Protein AF-A0A953X646-F1 (afdb_monomer_lite)

Radius of gyration: 19.09 Å; chains: 1; bounding box: 49×45×46 Å

Foldseek 3Di:
DDVVLCVVLPHFDPVQPECSVVLSVLSCVVVVHDDDDDPPDDDDDDDDPDLVVLLVNLLSNLLSVLVSCVVNVDDDDPVLCVLLCLQVLCVVLVVCCVPPVVSNCSVVVLLVVLQVQLVVQCVVVVHNVSVCSSVSVNSNSNSSSNSNVCCNVPVVVPPVPD

Secondary structure (DSSP, 8-state):
--HHHHHHTTSS-TT-SSS-HHHHHHHHHHTT------SS--------SSHHHHHHHHHHHHHHHHHHHHHHTPPPPHHHHHHHHHHHHHHHHHHHTTT-GGGGHHHHHHHHHHHHHHHHHHHHHTSGGGGGHHHHHHHHHHHHHHHHHHHHHHSGGGGS--

Sequence (162 aa):
FDIDIYRKIGGYDETFSHNEDAEYDERVAQQGGRIFLDADIRIAYVPRGSVKALARQYFNYGKGRARNVRKHSKGLKPRQALPVLALLASIAGLAVAPVFPATLILPVGYLFVLALASVGVALWKRSPCGLLAGLASGTMHMSWAAGFLKETIFGARRRQDF

Structure (mmCIF, N/CA/C/O backbone):
data_AF-A0A953X646-F1
#
_entry.id   AF-A0A953X646-F1
#
loop_
_atom_site.group_PDB
_atom_site.id
_atom_site.type_symbol
_atom_site.label_atom_id
_atom_site.label_alt_id
_atom_site.label_comp_id
_atom_site.label_asym_id
_atom_site.label_entity_id
_atom_site.label_seq_id
_atom_site.pdbx_PDB_ins_code
_atom_site.Cartn_x
_atom_site.Cartn_y
_atom_site.Cartn_z
_atom_site.occupancy
_atom_site.B_iso_or_equiv
_atom_site.auth_seq_id
_atom_site.auth_comp_id
_atom_site.auth_asym_id
_atom_site.auth_atom_id
_atom_site.pdbx_PDB_model_num
ATOM 1 N N . PHE A 1 1 ? -21.820 -9.517 16.100 1.00 81.06 1 PHE A N 1
ATOM 2 C CA . PHE A 1 1 ? -21.708 -8.073 16.384 1.00 81.06 1 PHE A CA 1
ATOM 3 C C . PHE A 1 1 ? -22.130 -7.860 17.825 1.00 81.06 1 PHE A C 1
ATOM 5 O O . PHE A 1 1 ? -23.197 -8.337 18.187 1.00 81.06 1 PHE A O 1
ATOM 12 N N . ASP A 1 2 ? -21.275 -7.235 18.632 1.00 89.12 2 ASP A N 1
ATOM 13 C CA . ASP A 1 2 ? -21.529 -6.951 20.048 1.00 89.12 2 ASP A CA 1
ATOM 14 C C . ASP A 1 2 ? -21.819 -5.450 20.200 1.00 89.12 2 ASP A C 1
ATOM 16 O O . ASP A 1 2 ? -20.943 -4.609 19.976 1.00 89.12 2 ASP A O 1
ATOM 20 N N . ILE A 1 3 ? -23.074 -5.119 20.513 1.00 93.50 3 ILE A N 1
ATOM 21 C CA . ILE A 1 3 ? -23.538 -3.731 20.624 1.00 93.50 3 ILE A CA 1
ATOM 22 C C . ILE A 1 3 ? -23.024 -3.043 21.894 1.00 93.50 3 ILE A C 1
ATOM 24 O O . ILE A 1 3 ? -22.861 -1.820 21.904 1.00 93.50 3 ILE A O 1
ATOM 28 N N . ASP A 1 4 ? -22.737 -3.808 22.945 1.00 94.19 4 ASP A N 1
ATOM 29 C CA . ASP A 1 4 ? -22.314 -3.268 24.231 1.00 94.19 4 ASP A CA 1
ATOM 30 C C . ASP A 1 4 ? -20.874 -2.773 24.139 1.00 94.19 4 ASP A C 1
ATOM 32 O O . ASP A 1 4 ? -20.587 -1.640 24.533 1.00 94.19 4 ASP A O 1
ATOM 36 N N . ILE A 1 5 ? -19.984 -3.552 23.507 1.00 92.56 5 ILE A N 1
ATOM 37 C CA . ILE A 1 5 ? -18.631 -3.087 23.167 1.00 92.56 5 ILE A CA 1
ATOM 38 C C . ILE A 1 5 ? -18.691 -1.848 22.275 1.00 92.56 5 ILE A C 1
ATOM 40 O O . ILE A 1 5 ? -18.008 -0.869 22.574 1.00 92.56 5 ILE A O 1
ATOM 44 N N . TYR A 1 6 ? -19.522 -1.861 21.225 1.00 94.38 6 TYR A N 1
ATOM 45 C CA . TYR A 1 6 ? -19.628 -0.741 20.284 1.00 94.38 6 TYR A CA 1
ATOM 46 C C . TYR A 1 6 ? -19.980 0.568 21.001 1.00 94.38 6 TYR A C 1
ATOM 48 O O . TYR A 1 6 ? -19.311 1.584 20.806 1.00 94.38 6 TYR A O 1
ATOM 56 N N . ARG A 1 7 ? -20.989 0.538 21.881 1.00 94.56 7 ARG A N 1
ATOM 57 C CA . ARG A 1 7 ? -21.398 1.700 22.685 1.00 94.56 7 ARG A CA 1
ATOM 58 C C . ARG A 1 7 ? -20.332 2.097 23.702 1.00 94.56 7 ARG A C 1
ATOM 60 O O . ARG A 1 7 ? -20.035 3.281 23.826 1.00 94.56 7 ARG A O 1
ATOM 67 N N . LYS A 1 8 ? -19.718 1.123 24.383 1.00 93.75 8 LYS A N 1
ATOM 68 C CA . LYS A 1 8 ? -18.685 1.361 25.402 1.00 93.75 8 LYS A CA 1
ATOM 69 C C . LYS A 1 8 ? -17.474 2.111 24.846 1.00 93.75 8 LYS A C 1
ATOM 71 O O . LYS A 1 8 ? -16.932 2.968 25.536 1.00 93.75 8 LYS A O 1
ATOM 76 N N . ILE A 1 9 ? -17.042 1.801 23.622 1.00 94.06 9 ILE A N 1
ATOM 77 C CA . ILE A 1 9 ? -15.868 2.446 23.012 1.00 94.06 9 ILE A CA 1
ATOM 78 C C . ILE A 1 9 ? -16.207 3.677 22.165 1.00 94.06 9 ILE A C 1
ATOM 80 O O . ILE A 1 9 ? -15.301 4.252 21.562 1.00 94.06 9 ILE A O 1
ATOM 84 N N . GLY A 1 10 ? -17.479 4.090 22.124 1.00 94.81 10 GLY A N 1
ATOM 85 C CA . GLY A 1 10 ? -17.932 5.287 21.411 1.00 94.81 10 GLY A CA 1
ATOM 86 C C . GLY A 1 10 ? -18.122 5.107 19.901 1.00 94.81 10 GLY A C 1
ATOM 87 O O . GLY A 1 10 ? -18.051 6.084 19.168 1.00 94.81 10 GLY A O 1
ATOM 88 N N . GLY A 1 11 ? -18.342 3.880 19.419 1.00 95.00 11 GLY A N 1
ATOM 89 C CA . GLY A 1 11 ? -18.578 3.593 18.001 1.00 95.00 11 GLY A CA 1
ATOM 90 C C . GLY A 1 11 ? -17.368 3.860 17.101 1.00 95.00 11 GLY A C 1
ATOM 91 O O . GLY A 1 11 ? -16.223 3.775 17.553 1.00 95.00 11 GLY A O 1
ATOM 92 N N . TYR A 1 12 ? -17.600 4.137 15.815 1.00 96.00 12 TYR A N 1
ATOM 93 C CA . TYR A 1 12 ? -16.547 4.546 14.875 1.00 96.00 12 TYR A CA 1
ATOM 94 C C . TYR A 1 12 ? -16.050 5.969 15.165 1.00 96.00 12 TYR A C 1
ATOM 96 O O . TYR A 1 12 ? -16.833 6.851 15.500 1.00 96.00 12 TYR A O 1
ATOM 104 N N . ASP A 1 13 ? -14.746 6.209 14.999 1.00 94.81 13 ASP A N 1
ATOM 105 C CA . ASP A 1 13 ? -14.198 7.567 15.042 1.00 94.81 13 ASP A CA 1
ATOM 106 C C . ASP A 1 13 ? -14.557 8.305 13.746 1.00 94.81 13 ASP A C 1
ATOM 108 O O . ASP A 1 13 ? -13.939 8.086 12.703 1.00 94.81 13 ASP A O 1
ATOM 112 N N . GLU A 1 14 ? -15.530 9.211 13.829 1.00 93.44 14 GLU A N 1
ATOM 113 C CA . GLU A 1 14 ? -16.037 10.003 12.700 1.00 93.44 14 GLU A CA 1
ATOM 114 C C . GLU A 1 14 ? -14.969 10.875 12.030 1.00 93.44 14 GLU A C 1
ATOM 116 O O . GLU A 1 14 ? -15.113 11.286 10.876 1.00 93.44 14 GLU A O 1
ATOM 121 N N . THR A 1 15 ? -13.844 11.134 12.704 1.00 91.81 15 THR A N 1
ATOM 122 C CA . THR A 1 15 ? -12.744 11.851 12.069 1.00 91.81 15 THR A CA 1
ATOM 123 C C . THR A 1 15 ? -12.082 11.008 10.980 1.00 91.81 15 THR A C 1
ATOM 125 O O . THR A 1 15 ? -11.379 11.575 10.138 1.00 91.81 15 THR A O 1
ATOM 128 N N . PHE A 1 16 ? -12.230 9.678 10.966 1.00 92.88 16 PHE A N 1
ATOM 129 C CA . PHE A 1 16 ? -11.681 8.786 9.941 1.00 92.88 16 PHE A CA 1
ATOM 130 C C . PHE A 1 16 ? -12.666 8.615 8.788 1.00 92.88 16 PHE A C 1
ATOM 132 O O . PHE A 1 16 ? -13.721 8.021 8.931 1.00 92.88 16 PHE A O 1
ATOM 139 N N . SER A 1 17 ? -12.276 9.077 7.598 1.00 90.12 17 SER A N 1
ATOM 140 C CA . SER A 1 17 ? -13.052 8.813 6.380 1.00 90.12 17 SER A CA 1
ATOM 141 C C . SER A 1 17 ? -12.711 7.485 5.707 1.00 90.12 17 SER A C 1
ATOM 143 O O . SER A 1 17 ? -13.415 7.071 4.795 1.00 90.12 17 SER A O 1
ATOM 145 N N . HIS A 1 18 ? -11.560 6.903 6.048 1.00 94.12 18 HIS A N 1
ATOM 146 C CA . HIS A 1 18 ? -11.061 5.644 5.507 1.00 94.12 18 HIS A CA 1
ATOM 147 C C . HIS A 1 18 ? -10.239 4.952 6.593 1.00 94.12 18 HIS A C 1
ATOM 149 O O . HIS A 1 18 ? -9.486 5.629 7.307 1.00 94.12 18 HIS A O 1
ATOM 155 N N . ASN A 1 19 ? -10.275 3.618 6.612 1.00 94.19 19 ASN A N 1
ATOM 156 C CA . ASN A 1 19 ? -9.560 2.792 7.587 1.00 94.19 19 ASN A CA 1
ATOM 157 C C . ASN A 1 19 ? -10.065 3.036 9.032 1.00 94.19 19 ASN A C 1
ATOM 159 O O . ASN A 1 19 ? -9.298 2.929 9.994 1.00 94.19 19 ASN A O 1
ATOM 163 N N . GLU A 1 20 ? -11.335 3.433 9.152 1.00 95.50 20 GLU A N 1
ATOM 164 C CA . GLU A 1 20 ? -12.132 3.586 10.372 1.00 95.50 20 GLU A CA 1
ATOM 165 C C . GLU A 1 20 ? -12.447 2.236 11.026 1.00 95.50 20 GLU A C 1
ATOM 167 O O . GLU A 1 20 ? -12.463 2.129 12.247 1.00 95.50 20 GLU A O 1
ATOM 172 N N . ASP A 1 21 ? -12.595 1.190 10.216 1.00 94.94 21 ASP A N 1
ATOM 173 C CA . ASP A 1 21 ? -12.745 -0.204 10.628 1.00 94.94 21 ASP A CA 1
ATOM 174 C C . ASP A 1 21 ? -11.530 -0.697 11.419 1.00 94.94 21 ASP A C 1
ATOM 176 O O . ASP A 1 21 ? -11.638 -1.081 12.579 1.00 94.94 21 ASP A O 1
ATOM 180 N N . ALA A 1 22 ? -10.338 -0.563 10.846 1.00 94.25 22 ALA A N 1
ATOM 181 C CA . ALA A 1 22 ? -9.095 -0.940 11.501 1.00 94.25 22 ALA A CA 1
ATOM 182 C C . ALA A 1 22 ? -8.729 -0.005 12.668 1.00 94.25 22 ALA A C 1
ATOM 184 O O . ALA A 1 22 ? -7.847 -0.325 13.463 1.00 94.25 22 ALA A O 1
ATOM 185 N N . GLU A 1 23 ? -9.313 1.192 12.739 1.00 95.81 23 GLU A N 1
ATOM 186 C CA . GLU A 1 23 ? -9.187 2.087 13.894 1.00 95.81 23 GLU A CA 1
ATOM 187 C C . GLU A 1 23 ? -10.094 1.628 15.040 1.00 95.81 23 GLU A C 1
ATOM 189 O O . GLU A 1 23 ? -9.651 1.580 16.187 1.00 95.81 23 GLU A O 1
ATOM 194 N N . TYR A 1 24 ? -11.325 1.235 14.720 1.00 96.06 24 TYR A N 1
ATOM 195 C CA . TYR A 1 24 ? -12.268 0.654 15.662 1.00 96.06 24 TYR A CA 1
ATOM 196 C C . TYR A 1 24 ? -11.744 -0.665 16.240 1.00 96.06 24 TYR A C 1
ATOM 198 O O . TYR A 1 24 ? -11.676 -0.806 17.460 1.00 96.06 24 TYR A O 1
ATOM 206 N N . ASP A 1 25 ? -11.284 -1.589 15.391 1.00 95.19 25 ASP A N 1
ATOM 207 C CA . ASP A 1 25 ? -10.728 -2.883 15.814 1.00 95.19 25 ASP A CA 1
ATOM 208 C C . ASP A 1 25 ? -9.553 -2.718 16.784 1.00 95.19 25 ASP A C 1
ATOM 210 O O . ASP A 1 25 ? -9.383 -3.488 17.730 1.00 95.19 25 ASP A O 1
ATOM 214 N N . GLU A 1 26 ? -8.745 -1.682 16.564 1.00 94.56 26 GLU A N 1
ATOM 215 C CA . GLU A 1 26 ? -7.627 -1.335 17.428 1.00 94.56 26 GLU A CA 1
ATOM 216 C C . GLU A 1 26 ? -8.106 -0.913 18.826 1.00 94.56 26 GLU A C 1
ATOM 218 O O . GLU A 1 26 ? -7.594 -1.420 19.825 1.00 94.56 26 GLU A O 1
ATOM 223 N N . ARG A 1 27 ? -9.138 -0.064 18.914 1.00 95.38 27 ARG A N 1
ATOM 224 C CA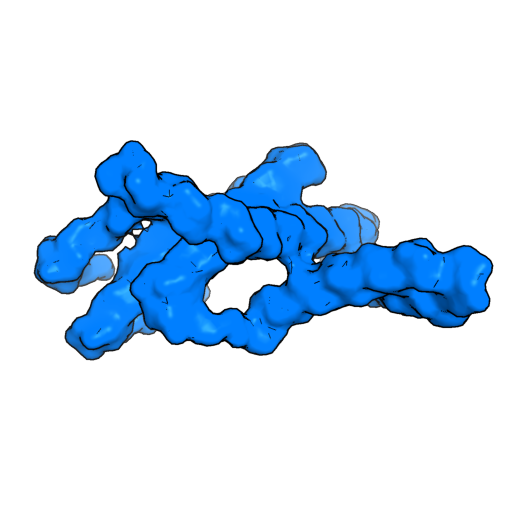 . ARG A 1 27 ? -9.753 0.320 20.196 1.00 95.38 27 ARG A CA 1
ATOM 225 C C . ARG A 1 27 ? -10.444 -0.850 20.892 1.00 95.38 27 ARG A C 1
ATOM 227 O O . ARG A 1 27 ? -10.338 -0.966 22.112 1.00 95.38 27 ARG A O 1
ATOM 234 N N . VAL A 1 28 ? -11.103 -1.741 20.146 1.00 96.00 28 VAL A N 1
ATOM 235 C CA . VAL A 1 28 ? -11.679 -2.979 20.700 1.00 96.00 28 VAL A CA 1
ATOM 236 C C . VAL A 1 28 ? -10.583 -3.839 21.331 1.00 96.00 28 VAL A C 1
ATOM 238 O O . VAL A 1 28 ? -10.717 -4.257 22.481 1.00 96.00 28 VAL A O 1
ATOM 241 N N . ALA A 1 29 ? -9.478 -4.065 20.615 1.00 94.19 29 ALA A N 1
ATOM 242 C CA . ALA A 1 29 ? -8.360 -4.866 21.108 1.00 94.19 29 ALA A CA 1
ATOM 243 C C . ALA A 1 29 ? -7.696 -4.246 22.351 1.00 94.19 29 ALA A C 1
ATOM 245 O O . ALA A 1 29 ? -7.360 -4.965 23.291 1.00 94.19 29 ALA A O 1
ATOM 246 N N . GLN A 1 30 ? -7.553 -2.917 22.399 1.00 93.31 30 GLN A N 1
ATOM 247 C CA . GLN A 1 30 ? -7.031 -2.196 23.570 1.00 93.31 30 GLN A CA 1
ATOM 248 C C . GLN A 1 30 ? -7.918 -2.349 24.818 1.00 93.31 30 GLN A C 1
ATOM 250 O O . GLN A 1 30 ? -7.418 -2.260 25.935 1.00 93.31 30 GLN A O 1
ATOM 255 N N . GLN A 1 31 ? -9.214 -2.622 24.644 1.00 93.81 31 GLN A N 1
ATOM 256 C CA . GLN A 1 31 ? -10.162 -2.906 25.730 1.00 93.81 31 GLN A CA 1
ATOM 257 C C . GLN A 1 31 ? -10.248 -4.402 26.087 1.00 93.81 31 GLN A C 1
ATOM 259 O O . GLN A 1 31 ? -11.160 -4.814 26.802 1.00 93.81 31 GLN A O 1
ATOM 264 N N . GLY A 1 32 ? -9.327 -5.231 25.580 1.00 93.12 32 GLY A N 1
ATOM 265 C CA . GLY A 1 32 ? -9.324 -6.681 25.796 1.00 93.12 32 GLY A CA 1
ATOM 266 C C . GLY A 1 32 ? -10.357 -7.442 24.957 1.00 93.12 32 GLY A C 1
ATOM 267 O O . GLY A 1 32 ? -10.533 -8.647 25.142 1.00 93.12 32 GLY A O 1
ATOM 268 N N . GLY A 1 33 ? -11.034 -6.758 24.029 1.00 92.81 33 GLY A N 1
ATOM 269 C CA . GLY A 1 33 ? -11.949 -7.382 23.085 1.00 92.81 33 GLY A CA 1
ATOM 270 C C . GLY A 1 33 ? -11.215 -8.269 22.078 1.00 92.81 33 GLY A C 1
ATOM 271 O O . GLY A 1 33 ? -10.017 -8.124 21.829 1.00 92.81 33 GLY A O 1
ATOM 272 N N . ARG A 1 34 ? -11.951 -9.206 21.477 1.00 92.38 34 ARG A N 1
ATOM 273 C CA . ARG A 1 34 ? -11.432 -10.118 20.451 1.00 92.38 34 ARG A CA 1
ATOM 274 C C . ARG A 1 34 ? -12.165 -9.884 19.139 1.00 92.38 34 ARG A C 1
ATOM 276 O O . ARG A 1 34 ? -13.385 -9.754 19.128 1.00 92.38 34 ARG A O 1
ATOM 283 N N . ILE A 1 35 ? -11.416 -9.868 18.041 1.00 92.50 35 ILE A N 1
ATOM 284 C CA . ILE A 1 35 ? -11.967 -9.784 16.687 1.00 92.50 35 ILE A CA 1
ATOM 285 C C . ILE A 1 35 ? -12.095 -11.206 16.140 1.00 92.50 35 ILE A C 1
ATOM 287 O O . ILE A 1 35 ? -11.101 -11.928 16.054 1.00 92.50 35 ILE A O 1
ATOM 291 N N . PHE A 1 36 ? -13.318 -11.616 15.807 1.00 91.94 36 PHE A N 1
ATOM 292 C CA . PHE A 1 36 ? -13.597 -12.923 15.217 1.00 91.94 36 PHE A CA 1
ATOM 293 C C . PHE A 1 36 ? -13.574 -12.827 13.690 1.00 91.94 36 PHE A C 1
ATOM 295 O O . PHE A 1 36 ? -14.201 -11.939 13.115 1.00 91.94 36 PHE A O 1
ATOM 302 N N . LEU A 1 37 ? -12.861 -13.747 13.041 1.00 92.06 37 LEU A N 1
ATOM 303 C CA . LEU A 1 37 ? -12.867 -13.900 11.591 1.00 92.06 37 LEU A CA 1
ATOM 304 C C . LEU A 1 37 ? -13.757 -15.088 11.232 1.00 92.06 37 LEU A C 1
ATOM 306 O O . LEU A 1 37 ? -13.376 -16.233 11.462 1.00 92.06 37 LEU A O 1
ATOM 310 N N . ASP A 1 38 ? -14.910 -14.801 10.640 1.00 93.38 38 ASP A N 1
ATOM 311 C CA . ASP A 1 38 ? -15.766 -15.815 10.035 1.00 93.38 38 ASP A CA 1
ATOM 312 C C . ASP A 1 38 ? -15.368 -15.998 8.563 1.00 93.38 38 ASP A C 1
ATOM 314 O O . ASP A 1 38 ? -15.562 -15.105 7.733 1.00 93.38 38 ASP A O 1
ATOM 318 N N . ALA A 1 39 ? -14.756 -17.142 8.253 1.00 92.38 39 ALA A N 1
ATOM 319 C CA . ALA A 1 39 ? -14.295 -17.467 6.908 1.00 92.38 39 ALA A CA 1
ATOM 320 C C . ALA A 1 39 ? -15.399 -18.054 6.011 1.00 92.38 39 ALA A C 1
ATOM 322 O O . ALA A 1 39 ? -15.135 -18.286 4.829 1.00 92.38 39 ALA A O 1
ATOM 323 N N . ASP A 1 40 ? -16.611 -18.279 6.526 1.00 95.69 40 ASP A N 1
ATOM 324 C CA . ASP A 1 40 ? -17.733 -18.887 5.801 1.00 95.69 40 ASP A CA 1
ATOM 325 C C . ASP A 1 40 ? -18.685 -17.849 5.204 1.00 95.69 40 ASP A C 1
ATOM 327 O O . ASP A 1 40 ? -19.359 -18.124 4.208 1.00 95.69 40 ASP A O 1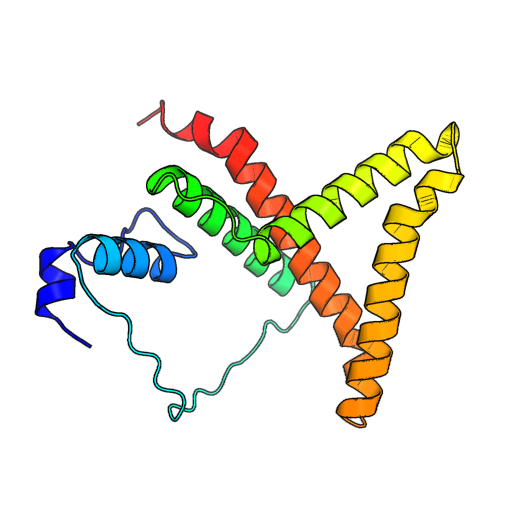
ATOM 331 N N . ILE A 1 41 ? -18.662 -16.615 5.710 1.00 93.31 41 ILE A N 1
ATOM 332 C CA . ILE A 1 41 ? -19.398 -15.496 5.116 1.00 93.31 41 ILE A CA 1
ATOM 333 C C . ILE A 1 41 ? -18.952 -15.277 3.656 1.00 93.31 41 ILE A C 1
ATOM 335 O O . ILE A 1 41 ? -17.763 -15.254 3.318 1.00 93.31 41 ILE A O 1
ATOM 339 N N . ARG A 1 42 ? -19.927 -15.115 2.752 1.00 93.19 42 ARG A N 1
ATOM 340 C CA . ARG A 1 42 ? -19.711 -14.824 1.325 1.00 93.19 42 ARG A CA 1
ATOM 341 C C . ARG A 1 42 ? -20.320 -13.469 0.991 1.00 93.19 42 ARG A C 1
ATOM 343 O O . ARG A 1 42 ? -21.518 -13.271 1.154 1.00 93.19 42 ARG A O 1
ATOM 350 N N . ILE A 1 43 ? -19.494 -12.544 0.507 1.00 92.69 43 ILE A N 1
ATOM 351 C CA . ILE A 1 43 ? -19.918 -11.199 0.101 1.00 92.69 43 ILE A CA 1
ATOM 352 C C . ILE A 1 43 ? -19.485 -10.980 -1.344 1.00 92.69 43 ILE A C 1
ATOM 354 O O . ILE A 1 43 ? -18.316 -11.167 -1.687 1.00 92.69 43 ILE A O 1
ATOM 358 N N . ALA A 1 44 ? -20.426 -10.573 -2.197 1.00 94.75 44 ALA A N 1
ATOM 359 C CA . ALA A 1 44 ? -20.105 -10.146 -3.550 1.00 94.75 44 ALA A CA 1
ATOM 360 C C . ALA A 1 44 ? -19.355 -8.806 -3.492 1.00 94.75 44 ALA A C 1
ATOM 362 O O . ALA A 1 44 ? -19.890 -7.798 -3.033 1.00 94.75 44 ALA A O 1
ATOM 363 N N . TYR A 1 45 ? -18.108 -8.798 -3.959 1.00 91.69 45 TYR A N 1
ATOM 364 C CA . TYR A 1 45 ? -17.283 -7.598 -4.021 1.00 91.69 45 TYR A CA 1
ATOM 365 C C . TYR A 1 45 ? -17.178 -7.091 -5.459 1.00 91.69 45 TYR A C 1
ATOM 367 O O . TYR A 1 45 ? -16.756 -7.823 -6.354 1.00 91.69 45 TYR A O 1
ATOM 375 N N . VAL A 1 46 ? -17.513 -5.816 -5.666 1.00 93.81 46 VAL A N 1
ATOM 376 C CA . VAL A 1 46 ? -17.343 -5.136 -6.955 1.00 93.81 46 VAL A CA 1
ATOM 377 C C . VAL A 1 46 ? -16.119 -4.215 -6.872 1.00 93.81 46 VAL A C 1
ATOM 379 O O . VAL A 1 46 ? -16.170 -3.189 -6.184 1.00 93.81 46 VAL A O 1
ATOM 382 N N . PRO A 1 47 ? -15.000 -4.550 -7.544 1.00 91.56 47 PRO A N 1
ATOM 383 C CA . PRO A 1 47 ? -13.813 -3.704 -7.559 1.00 91.56 47 PRO A CA 1
ATOM 384 C C . PRO A 1 47 ? -14.043 -2.415 -8.358 1.00 91.56 47 PRO A C 1
ATOM 386 O O . PRO A 1 47 ? -15.004 -2.265 -9.113 1.00 91.56 47 PRO A O 1
ATOM 389 N N . ARG A 1 48 ? -13.124 -1.453 -8.220 1.00 95.75 48 ARG A N 1
ATOM 390 C CA . ARG A 1 48 ? -13.164 -0.216 -9.013 1.00 95.75 48 ARG A CA 1
ATOM 391 C C . ARG A 1 48 ? -12.958 -0.517 -10.497 1.00 95.75 48 ARG A C 1
ATOM 393 O O . ARG A 1 48 ? -11.993 -1.175 -10.864 1.00 95.75 48 ARG A O 1
ATOM 400 N N . GLY A 1 49 ? -13.810 0.059 -11.345 1.00 94.75 49 GLY A N 1
ATOM 401 C CA . GLY A 1 49 ? -13.790 -0.162 -12.796 1.00 94.75 49 GLY A CA 1
ATOM 402 C C . GLY A 1 49 ? -12.695 0.580 -13.573 1.00 94.75 49 GLY A C 1
ATOM 403 O O . GLY A 1 49 ? -12.662 0.494 -14.794 1.00 94.75 49 GLY A O 1
ATOM 404 N N . SER A 1 50 ? -11.812 1.341 -12.914 1.00 97.38 50 SER A N 1
ATOM 405 C CA . SER A 1 50 ? -10.700 2.024 -13.591 1.00 97.38 50 SER A CA 1
ATOM 406 C C . SER A 1 50 ? -9.470 2.182 -12.702 1.00 97.38 50 SER A C 1
ATOM 408 O O . SER A 1 50 ? -9.575 2.317 -11.479 1.00 97.38 50 SER A O 1
ATOM 410 N N . VAL A 1 51 ? -8.295 2.260 -13.336 1.00 97.94 51 VAL A N 1
ATOM 411 C CA . VAL A 1 51 ? -7.001 2.491 -12.670 1.00 97.94 51 VAL A CA 1
ATOM 412 C C . VAL A 1 51 ? -7.015 3.787 -11.856 1.00 97.94 51 VAL A C 1
ATOM 414 O O . VAL A 1 51 ? -6.556 3.809 -10.719 1.00 97.94 51 VAL A O 1
ATOM 417 N N . LYS A 1 52 ? -7.614 4.863 -12.383 1.00 98.44 52 LYS A N 1
ATOM 418 C CA . LYS A 1 52 ? -7.722 6.154 -11.681 1.00 98.44 52 LYS A CA 1
ATOM 419 C C . LYS A 1 52 ? -8.563 6.052 -10.405 1.00 98.44 52 LYS A C 1
ATOM 421 O O . LYS A 1 52 ? -8.201 6.632 -9.379 1.00 98.44 52 LYS A O 1
ATOM 426 N N . ALA A 1 53 ? -9.684 5.331 -10.458 1.00 98.25 53 ALA A N 1
ATOM 427 C CA . ALA A 1 53 ? -10.535 5.119 -9.290 1.00 98.25 53 ALA A CA 1
ATOM 428 C C . ALA A 1 53 ? -9.849 4.221 -8.247 1.00 98.25 53 ALA A C 1
ATOM 430 O O . ALA A 1 53 ? -9.907 4.520 -7.053 1.00 98.25 53 ALA A O 1
ATOM 431 N N . LEU A 1 54 ? -9.146 3.178 -8.699 1.00 98.31 54 LEU A N 1
ATOM 432 C CA . LEU A 1 54 ? -8.345 2.302 -7.844 1.00 98.31 54 LEU A CA 1
ATOM 433 C C . LEU A 1 54 ? -7.211 3.068 -7.146 1.00 98.31 54 LEU A C 1
ATOM 435 O O . LEU A 1 54 ? -7.051 2.963 -5.931 1.00 98.31 54 LEU A O 1
ATOM 439 N N . ALA A 1 55 ? -6.476 3.897 -7.892 1.00 98.69 55 ALA A N 1
ATOM 440 C CA . ALA A 1 55 ? -5.410 4.736 -7.359 1.00 98.69 55 ALA A CA 1
ATOM 441 C C . ALA A 1 55 ? -5.928 5.663 -6.253 1.00 98.69 55 ALA A C 1
ATOM 443 O O . ALA A 1 55 ? -5.363 5.721 -5.164 1.00 98.69 55 ALA A O 1
ATOM 444 N N . ARG A 1 56 ? -7.058 6.342 -6.493 1.00 98.50 56 ARG A N 1
ATOM 445 C CA . ARG A 1 56 ? -7.684 7.226 -5.498 1.00 98.50 56 ARG A CA 1
ATOM 446 C C . ARG A 1 56 ? -8.079 6.478 -4.227 1.00 98.50 56 ARG A C 1
ATOM 448 O O . ARG A 1 56 ? -7.829 6.976 -3.131 1.00 98.50 56 ARG A O 1
ATOM 455 N N . GLN A 1 57 ? -8.678 5.297 -4.373 1.00 97.94 57 GLN A N 1
ATOM 456 C CA . GLN A 1 57 ? -9.058 4.456 -3.242 1.00 97.94 57 GLN A CA 1
ATOM 457 C C . GLN A 1 57 ? -7.831 4.079 -2.404 1.00 97.94 57 GLN A C 1
ATOM 459 O O . GLN A 1 57 ? -7.803 4.349 -1.206 1.00 97.94 57 GLN A O 1
ATOM 464 N N . TYR A 1 58 ? -6.795 3.519 -3.033 1.00 98.44 58 TYR A N 1
ATOM 465 C CA . TYR A 1 58 ? -5.605 3.063 -2.316 1.00 98.44 58 TYR A CA 1
ATOM 466 C C . TYR A 1 58 ? -4.795 4.216 -1.728 1.00 98.44 58 TYR A C 1
ATOM 468 O O . TYR A 1 58 ? -4.280 4.090 -0.621 1.00 98.44 58 TYR A O 1
ATOM 476 N N . PHE A 1 59 ? -4.757 5.368 -2.395 1.00 98.62 59 PHE A N 1
ATOM 477 C CA . PHE A 1 59 ? -4.183 6.586 -1.834 1.00 98.62 59 PHE A CA 1
ATOM 478 C C . PHE A 1 59 ? -4.876 7.004 -0.534 1.00 98.62 59 PHE A C 1
ATOM 480 O O . PHE A 1 59 ? -4.212 7.262 0.471 1.00 98.62 59 PHE A O 1
ATOM 487 N N . ASN A 1 60 ? -6.210 7.021 -0.511 1.00 97.94 60 ASN A N 1
ATOM 488 C CA . ASN A 1 60 ? -6.948 7.346 0.705 1.00 97.94 60 ASN A CA 1
ATOM 489 C C . ASN A 1 60 ? -6.778 6.280 1.797 1.00 97.94 60 ASN A C 1
ATOM 491 O O . ASN A 1 60 ? -6.654 6.641 2.965 1.00 97.94 60 ASN A O 1
ATOM 495 N N . TYR A 1 61 ? -6.688 4.997 1.435 1.00 97.44 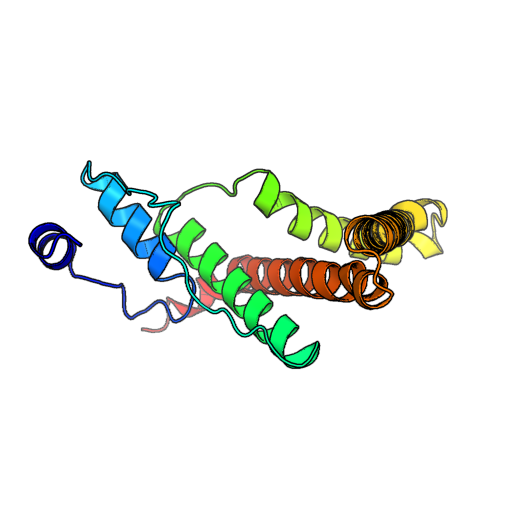61 TYR A N 1
ATOM 496 C CA . TYR A 1 61 ? -6.352 3.925 2.381 1.00 97.44 61 TYR A CA 1
ATOM 497 C C . TYR A 1 61 ? -4.957 4.105 2.987 1.00 97.44 61 TYR A C 1
ATOM 499 O O . TYR A 1 61 ? -4.789 3.942 4.195 1.00 97.44 61 TYR A O 1
ATOM 507 N N . GLY A 1 62 ? -3.967 4.513 2.187 1.00 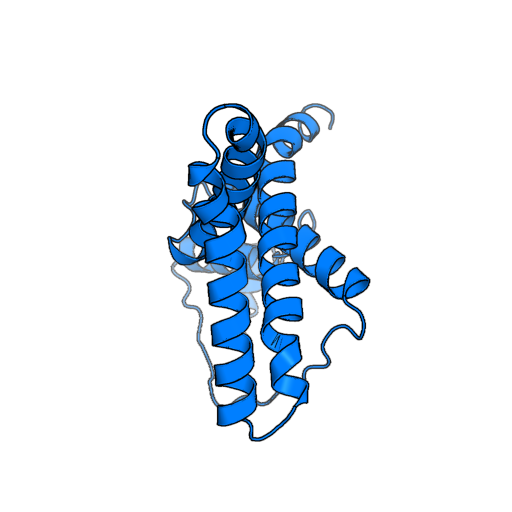97.50 62 GLY A N 1
ATOM 508 C CA . GLY A 1 62 ? -2.630 4.861 2.668 1.00 97.50 62 GLY A CA 1
ATOM 509 C C . GLY A 1 62 ? -2.667 5.994 3.691 1.00 97.50 62 GLY A C 1
ATOM 510 O O . GLY A 1 62 ? -2.107 5.867 4.782 1.00 97.50 62 GLY A O 1
ATOM 511 N N . LYS A 1 63 ? -3.410 7.069 3.390 1.00 97.19 63 LYS A N 1
ATOM 512 C CA . LYS A 1 63 ? -3.630 8.172 4.339 1.00 97.19 63 LYS A CA 1
ATOM 513 C C . LYS A 1 63 ? -4.309 7.691 5.626 1.00 97.19 63 LYS A C 1
ATOM 515 O O . LYS A 1 63 ? -3.833 7.989 6.718 1.00 97.19 63 LYS A O 1
ATOM 520 N N . GLY A 1 64 ? -5.402 6.936 5.515 1.00 95.81 64 GLY A N 1
ATOM 521 C CA . GLY A 1 64 ? -6.124 6.384 6.665 1.00 95.81 64 GLY A CA 1
ATOM 522 C C . GLY A 1 64 ? -5.213 5.542 7.559 1.00 95.81 64 GLY A C 1
ATOM 523 O O . GLY A 1 64 ? -5.185 5.728 8.777 1.00 95.81 64 GLY A O 1
ATOM 524 N N . ARG A 1 65 ? -4.360 4.702 6.957 1.00 96.25 65 ARG A N 1
ATOM 525 C CA . ARG A 1 65 ? -3.395 3.903 7.715 1.00 96.25 65 ARG A CA 1
ATOM 526 C C . ARG A 1 65 ? -2.343 4.756 8.423 1.00 96.25 65 ARG A C 1
ATOM 528 O O . ARG A 1 65 ? -2.050 4.471 9.579 1.00 96.25 65 ARG A O 1
ATOM 535 N N . ALA A 1 66 ? -1.805 5.795 7.783 1.00 95.75 66 ALA A N 1
ATOM 536 C CA . ALA A 1 66 ? -0.867 6.723 8.427 1.00 95.75 66 ALA A CA 1
ATOM 537 C C . ALA A 1 66 ? -1.500 7.446 9.626 1.00 95.75 66 ALA A C 1
ATOM 539 O O . ALA A 1 66 ? -0.862 7.610 10.667 1.00 95.75 66 ALA A O 1
ATOM 540 N N . ARG A 1 67 ? -2.779 7.828 9.520 1.00 95.06 67 ARG A N 1
ATOM 541 C CA . ARG A 1 67 ? -3.534 8.400 10.645 1.00 95.06 67 ARG A CA 1
ATOM 542 C C . ARG A 1 67 ? -3.719 7.412 11.787 1.00 95.06 67 ARG A C 1
ATOM 544 O O . ARG A 1 67 ? -3.551 7.802 12.934 1.00 95.06 67 ARG A O 1
ATOM 551 N N . ASN A 1 68 ? -4.042 6.159 11.478 1.00 94.88 68 ASN A N 1
ATOM 552 C CA . ASN A 1 68 ? -4.219 5.102 12.473 1.00 94.88 68 ASN A CA 1
ATOM 553 C C . ASN A 1 68 ? -2.891 4.813 13.206 1.00 94.88 68 ASN A C 1
ATOM 555 O O . ASN A 1 68 ? -2.855 4.859 14.432 1.00 94.88 68 ASN A O 1
ATOM 559 N N . VAL A 1 69 ? -1.785 4.661 12.460 1.00 94.56 69 VAL A N 1
ATOM 560 C CA . VAL A 1 69 ? -0.412 4.542 12.997 1.00 94.56 69 VAL A CA 1
ATOM 561 C C . VAL A 1 69 ? -0.094 5.683 13.964 1.00 94.56 69 VAL A C 1
ATOM 563 O O . VAL A 1 69 ? 0.382 5.435 15.067 1.00 94.56 69 VAL A O 1
ATOM 566 N N . ARG A 1 70 ? -0.400 6.926 13.573 1.00 93.31 70 ARG A N 1
ATOM 567 C CA . ARG A 1 70 ? -0.168 8.113 14.404 1.00 93.31 70 ARG A CA 1
ATOM 568 C C . ARG A 1 70 ? -1.074 8.167 15.636 1.00 93.31 70 ARG A C 1
ATOM 570 O O . ARG A 1 70 ? -0.600 8.539 16.698 1.00 93.31 70 ARG A O 1
ATOM 577 N N . LYS A 1 71 ? -2.362 7.831 15.499 1.00 93.94 71 LYS A N 1
ATOM 578 C CA . LYS A 1 71 ? -3.341 7.881 16.599 1.00 93.94 71 LYS A CA 1
ATOM 579 C C . LYS A 1 71 ? -3.014 6.867 17.696 1.00 93.94 71 LYS A C 1
ATOM 581 O O . LYS A 1 71 ? -3.130 7.194 18.868 1.00 93.94 71 LYS A O 1
ATOM 586 N N . HIS A 1 72 ? -2.612 5.662 17.303 1.00 93.69 72 HIS A N 1
ATOM 587 C CA . HIS A 1 72 ? -2.415 4.531 18.214 1.00 93.69 72 HIS A CA 1
ATOM 588 C C . HIS A 1 72 ? -0.942 4.229 18.504 1.00 93.69 72 HIS A C 1
ATOM 590 O O . HIS A 1 72 ? -0.637 3.214 19.124 1.00 93.69 72 HIS A O 1
ATOM 596 N N . SER A 1 73 ? -0.019 5.067 18.016 1.00 89.31 73 SER A N 1
ATOM 597 C CA . SER A 1 73 ? 1.439 4.889 18.136 1.00 89.31 73 SER A CA 1
ATOM 598 C C . SER A 1 73 ? 1.926 3.487 17.740 1.00 89.31 73 SER A C 1
ATOM 600 O O . SER A 1 73 ? 2.921 2.982 18.262 1.00 89.31 73 SER A O 1
ATOM 602 N N . LYS A 1 74 ? 1.224 2.834 16.805 1.00 84.69 74 LYS A N 1
ATOM 603 C CA . LYS A 1 74 ? 1.548 1.479 16.347 1.00 84.69 74 LYS A CA 1
ATOM 604 C C . LYS A 1 74 ? 2.422 1.512 15.108 1.00 84.69 74 LYS A C 1
ATOM 606 O O . LYS A 1 74 ? 2.096 2.170 14.125 1.00 84.69 74 LYS A O 1
ATOM 611 N N . GLY A 1 75 ? 3.488 0.716 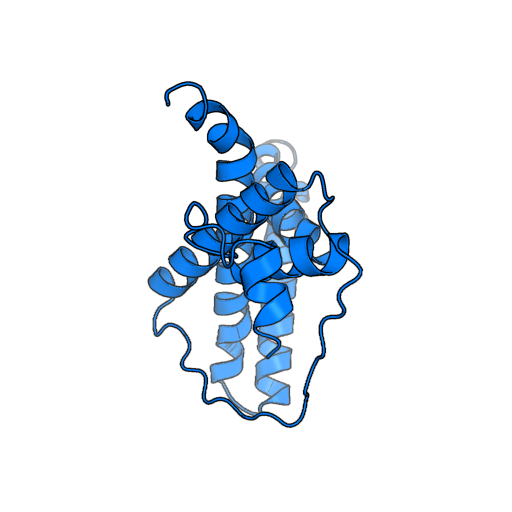15.121 1.00 86.75 75 GLY A N 1
ATOM 612 C CA . GLY A 1 75 ? 4.352 0.525 13.961 1.00 86.75 75 GLY A CA 1
ATOM 613 C C . GLY A 1 75 ? 3.623 -0.062 12.745 1.00 86.75 75 GLY A C 1
ATOM 614 O O . GLY A 1 75 ? 2.583 -0.726 12.845 1.00 86.75 75 GLY A O 1
ATOM 615 N N . LEU A 1 76 ? 4.200 0.163 11.564 1.00 90.81 76 LEU A N 1
ATOM 616 C CA . LEU A 1 76 ? 3.782 -0.528 10.349 1.00 90.81 76 LEU A CA 1
ATOM 617 C C . LEU A 1 76 ? 4.185 -2.001 10.407 1.00 90.81 76 LEU A C 1
ATOM 619 O O . LEU A 1 76 ? 5.309 -2.340 10.770 1.00 90.81 76 LEU A O 1
ATOM 623 N N . LYS A 1 77 ? 3.287 -2.888 9.967 1.00 91.75 77 LYS A N 1
ATOM 624 C CA . LYS A 1 77 ? 3.656 -4.292 9.745 1.00 91.75 77 LYS A CA 1
ATOM 625 C C . LYS A 1 77 ? 4.652 -4.364 8.575 1.00 91.75 77 LYS A C 1
ATOM 627 O O . LYS A 1 77 ? 4.464 -3.615 7.616 1.00 91.75 77 LYS A O 1
ATOM 632 N N . PRO A 1 78 ? 5.622 -5.297 8.557 1.00 93.88 78 PRO A N 1
ATOM 633 C CA . PRO A 1 78 ? 6.615 -5.390 7.477 1.00 93.88 78 PRO A CA 1
ATOM 634 C C . PRO A 1 78 ? 6.002 -5.417 6.068 1.00 93.88 78 PRO A C 1
ATOM 636 O O . PRO A 1 78 ? 6.401 -4.653 5.195 1.00 93.88 78 PRO A O 1
ATOM 639 N N . ARG A 1 79 ? 4.925 -6.189 5.873 1.00 93.31 79 ARG A N 1
ATOM 640 C CA . ARG A 1 79 ? 4.173 -6.237 4.604 1.00 93.31 79 ARG A CA 1
ATOM 641 C C . ARG A 1 79 ? 3.598 -4.889 4.148 1.00 93.31 79 ARG A C 1
ATOM 643 O O . ARG A 1 79 ? 3.395 -4.685 2.961 1.00 93.31 79 ARG A O 1
ATOM 650 N N . GLN A 1 80 ? 3.311 -3.986 5.086 1.00 93.50 80 GLN A N 1
ATOM 651 C CA . GLN A 1 80 ? 2.826 -2.631 4.808 1.00 93.50 80 GLN A CA 1
ATOM 652 C C . GLN A 1 80 ? 3.985 -1.659 4.555 1.00 93.50 80 GLN A C 1
ATOM 654 O O . GLN A 1 80 ? 3.789 -0.646 3.900 1.00 93.50 80 GLN A O 1
ATOM 659 N N . ALA A 1 81 ? 5.192 -1.953 5.045 1.00 95.69 81 ALA A N 1
ATOM 660 C CA . ALA A 1 81 ? 6.380 -1.158 4.747 1.00 95.69 81 ALA A CA 1
ATOM 661 C C . ALA A 1 81 ? 6.900 -1.414 3.321 1.00 95.69 81 ALA A C 1
ATOM 663 O O . ALA A 1 81 ? 7.397 -0.489 2.684 1.00 95.69 81 ALA A O 1
ATOM 664 N N . LEU A 1 82 ? 6.735 -2.633 2.790 1.00 96.56 82 LEU A N 1
ATOM 665 C CA . LEU A 1 82 ? 7.237 -3.012 1.461 1.00 96.56 82 LEU A CA 1
ATOM 666 C C . LEU A 1 82 ? 6.787 -2.071 0.323 1.00 96.56 82 LEU A C 1
ATOM 668 O O . LEU A 1 82 ? 7.657 -1.639 -0.430 1.00 96.56 82 LEU A O 1
ATOM 672 N N . PRO A 1 83 ? 5.503 -1.672 0.190 1.00 97.06 83 PRO A N 1
ATOM 673 C CA . PRO A 1 83 ? 5.105 -0.703 -0.835 1.00 97.06 83 PRO A CA 1
ATOM 674 C C . PRO A 1 83 ? 5.779 0.669 -0.689 1.00 97.06 83 PRO A C 1
ATOM 676 O O . PRO A 1 83 ? 6.125 1.288 -1.692 1.00 97.06 83 PRO A O 1
ATOM 679 N N . VAL A 1 84 ? 5.988 1.142 0.547 1.00 97.94 84 VAL A N 1
ATOM 680 C CA . VAL A 1 84 ? 6.685 2.414 0.814 1.00 97.94 84 VAL A CA 1
ATOM 681 C C . VAL A 1 84 ? 8.148 2.314 0.406 1.00 97.94 84 VAL A C 1
ATOM 683 O O . VAL A 1 84 ? 8.645 3.197 -0.289 1.00 97.94 84 VAL A O 1
ATOM 686 N N . LEU A 1 85 ? 8.816 1.220 0.775 1.00 97.94 85 LEU A N 1
ATOM 687 C CA . LEU A 1 85 ? 10.201 0.965 0.386 1.00 97.94 85 LEU A CA 1
ATOM 688 C C . LEU A 1 85 ? 10.345 0.841 -1.131 1.00 97.94 85 LEU A C 1
ATOM 690 O O . LEU A 1 85 ? 11.251 1.442 -1.692 1.00 97.94 85 LEU A O 1
ATOM 694 N N . ALA A 1 86 ? 9.433 0.137 -1.806 1.00 98.06 86 ALA A N 1
ATOM 695 C CA . ALA A 1 86 ? 9.447 0.010 -3.261 1.00 98.06 86 ALA A CA 1
ATOM 696 C C . ALA A 1 86 ? 9.316 1.374 -3.958 1.00 98.06 86 ALA A C 1
ATOM 698 O O . ALA A 1 86 ? 10.060 1.655 -4.899 1.00 98.06 86 ALA A O 1
ATOM 699 N N . LEU A 1 87 ? 8.415 2.240 -3.478 1.00 98.50 87 LEU A N 1
ATOM 700 C CA . LEU A 1 87 ? 8.254 3.594 -4.010 1.00 98.50 87 LEU A CA 1
ATOM 701 C C . LEU A 1 87 ? 9.514 4.441 -3.785 1.00 98.50 87 LEU A C 1
ATOM 703 O O . LEU A 1 87 ? 10.034 5.026 -4.734 1.00 98.50 87 LEU A O 1
ATOM 707 N N . LEU A 1 88 ? 10.024 4.490 -2.551 1.00 98.38 88 LEU A N 1
ATOM 708 C CA . LEU A 1 88 ? 11.207 5.284 -2.208 1.00 98.38 88 LEU A CA 1
ATOM 709 C C . LEU A 1 88 ? 12.460 4.796 -2.945 1.00 98.38 88 LEU A C 1
ATOM 711 O O . LEU A 1 88 ? 13.194 5.614 -3.490 1.00 98.38 88 LEU A O 1
ATOM 715 N N . ALA A 1 89 ? 12.674 3.480 -3.021 1.00 98.19 89 ALA A N 1
ATOM 716 C CA . ALA A 1 89 ? 13.784 2.882 -3.757 1.00 98.19 89 ALA A CA 1
ATOM 717 C C . ALA A 1 89 ? 13.690 3.167 -5.261 1.00 98.19 89 ALA A C 1
ATOM 719 O O . ALA A 1 89 ? 14.701 3.460 -5.890 1.00 98.19 89 ALA A O 1
ATOM 720 N N . SER A 1 90 ? 12.482 3.142 -5.834 1.00 98.38 90 SER A N 1
ATOM 721 C CA . SER A 1 90 ? 12.277 3.489 -7.245 1.00 98.38 90 SER A CA 1
ATOM 722 C C . SER A 1 90 ? 12.596 4.961 -7.515 1.00 98.38 90 SER A C 1
ATOM 724 O O . SER A 1 90 ? 13.301 5.261 -8.473 1.00 98.38 90 SER A O 1
ATOM 726 N N . ILE A 1 91 ? 12.132 5.878 -6.656 1.00 98.38 91 ILE A N 1
ATOM 727 C CA . ILE A 1 91 ? 12.431 7.316 -6.772 1.00 98.38 91 ILE A CA 1
ATOM 728 C C . ILE A 1 91 ? 13.934 7.568 -6.622 1.00 98.38 91 ILE A C 1
ATOM 730 O O . ILE A 1 91 ? 14.522 8.255 -7.453 1.00 98.38 91 ILE A O 1
ATOM 734 N N . ALA A 1 92 ? 14.561 6.997 -5.591 1.00 98.19 92 ALA A N 1
ATOM 735 C CA . ALA A 1 92 ? 15.992 7.144 -5.348 1.00 98.19 92 ALA A CA 1
ATOM 736 C C . ALA A 1 92 ? 16.820 6.569 -6.504 1.00 98.19 92 ALA A C 1
ATOM 738 O O . ALA A 1 92 ? 17.759 7.212 -6.965 1.00 98.19 92 ALA A O 1
ATOM 739 N N . GLY A 1 93 ? 16.436 5.396 -7.018 1.00 98.12 93 GLY A N 1
ATOM 740 C CA . GLY A 1 93 ? 17.105 4.777 -8.155 1.00 98.12 93 GLY A CA 1
ATOM 741 C C . GLY A 1 93 ? 17.037 5.640 -9.412 1.00 98.12 93 GLY A C 1
ATOM 742 O O . GLY A 1 93 ? 18.050 5.868 -10.059 1.00 98.12 93 GLY A O 1
ATOM 743 N N . LEU A 1 94 ? 15.868 6.205 -9.721 1.00 98.19 94 LEU A N 1
ATOM 744 C CA . LEU A 1 94 ? 15.722 7.126 -10.852 1.00 98.19 94 LEU A CA 1
ATOM 745 C C . LEU A 1 94 ? 16.522 8.424 -10.664 1.00 98.19 94 LEU A C 1
ATOM 747 O O . LEU A 1 94 ? 17.121 8.908 -11.619 1.00 98.19 94 LEU A O 1
ATOM 751 N N . ALA A 1 95 ? 16.557 8.976 -9.449 1.00 98.25 95 ALA A N 1
ATOM 752 C CA . ALA A 1 95 ? 17.274 10.218 -9.160 1.00 98.25 95 ALA A CA 1
ATOM 753 C C . ALA A 1 95 ? 18.803 10.071 -9.274 1.00 98.25 95 ALA A C 1
ATOM 755 O O . ALA A 1 95 ? 19.479 11.011 -9.682 1.00 98.25 95 ALA A O 1
ATOM 756 N N . VAL A 1 96 ? 19.346 8.899 -8.924 1.00 98.38 96 VAL A N 1
ATOM 757 C CA . VAL A 1 96 ? 20.796 8.622 -8.927 1.00 98.38 96 VAL A CA 1
ATOM 758 C C . VAL A 1 96 ? 21.289 8.072 -10.275 1.00 98.38 96 VAL A C 1
ATOM 760 O O . VAL A 1 96 ? 22.479 8.176 -10.585 1.00 98.38 96 VAL A O 1
ATOM 763 N N . ALA A 1 97 ? 20.391 7.550 -11.114 1.00 98.06 97 ALA A N 1
ATOM 764 C CA . ALA A 1 97 ? 20.713 6.952 -12.410 1.00 98.06 97 ALA A CA 1
ATOM 765 C C . ALA A 1 97 ? 21.631 7.785 -13.335 1.00 98.06 97 ALA A C 1
ATOM 767 O O . ALA A 1 97 ? 22.476 7.167 -13.983 1.00 98.06 97 ALA A O 1
ATOM 768 N N . PRO A 1 98 ? 21.553 9.134 -13.400 1.00 98.12 98 PRO A N 1
ATOM 769 C CA . PRO A 1 98 ? 22.454 9.922 -14.248 1.00 98.12 98 PRO A CA 1
ATOM 770 C C . PRO A 1 98 ? 23.940 9.797 -13.880 1.00 98.12 98 PRO A C 1
ATOM 772 O O . PRO A 1 98 ? 24.795 9.975 -14.740 1.00 98.12 98 PRO A O 1
ATOM 775 N N . VAL A 1 99 ? 24.245 9.493 -12.613 1.00 98.19 99 VAL A N 1
ATOM 776 C CA . VAL A 1 99 ? 25.619 9.338 -12.104 1.00 98.19 99 VAL A CA 1
ATOM 777 C C . VAL A 1 99 ? 25.981 7.863 -11.939 1.00 98.19 99 VAL A C 1
ATOM 779 O O . VAL A 1 99 ? 27.108 7.464 -12.223 1.00 98.19 99 VAL A O 1
ATOM 782 N N . PHE A 1 100 ? 25.028 7.034 -11.506 1.00 97.88 100 PHE A N 1
ATOM 783 C CA . PHE A 1 100 ? 25.230 5.598 -11.330 1.00 97.88 100 PHE A CA 1
ATOM 784 C C . PHE A 1 100 ? 24.063 4.804 -11.942 1.00 97.88 100 PHE A C 1
ATOM 786 O O . PHE A 1 100 ? 23.114 4.444 -11.234 1.00 97.88 100 PHE A O 1
ATOM 793 N N . PRO A 1 101 ? 24.119 4.495 -13.255 1.00 97.69 101 PRO A N 1
ATOM 794 C CA . PRO A 1 101 ? 23.014 3.864 -13.986 1.00 97.69 101 PRO A CA 1
ATOM 795 C C . PRO A 1 101 ? 22.572 2.505 -13.435 1.00 97.69 101 PRO A C 1
ATOM 797 O O . PRO A 1 101 ? 21.414 2.124 -13.591 1.00 97.69 101 PRO A O 1
ATOM 800 N N . ALA A 1 102 ? 23.456 1.783 -12.736 1.00 98.00 102 ALA A N 1
ATOM 801 C CA . ALA A 1 102 ? 23.130 0.507 -12.098 1.00 98.00 102 ALA A CA 1
ATOM 802 C C . ALA A 1 102 ? 21.966 0.614 -11.092 1.00 98.00 102 ALA A C 1
ATOM 804 O O . ALA A 1 102 ? 21.264 -0.366 -10.857 1.00 98.00 102 ALA A O 1
ATOM 805 N N . THR A 1 103 ? 21.700 1.804 -10.544 1.00 98.19 103 THR A N 1
ATOM 806 C CA . THR A 1 103 ? 20.551 2.054 -9.655 1.00 98.19 103 THR A CA 1
ATOM 807 C C . THR A 1 103 ? 19.187 1.886 -10.328 1.00 98.19 103 THR A C 1
ATOM 809 O O . THR A 1 103 ? 18.192 1.663 -9.632 1.00 98.19 103 THR A O 1
ATOM 812 N N . LEU A 1 104 ? 19.124 1.879 -11.666 1.00 98.31 104 LEU A N 1
ATOM 813 C CA . LEU A 1 104 ? 17.909 1.543 -12.415 1.00 98.31 104 LEU A CA 1
ATOM 814 C C . LEU A 1 104 ? 17.424 0.112 -12.151 1.00 98.31 104 LEU A C 1
ATOM 816 O O . LEU A 1 104 ? 16.248 -0.173 -12.378 1.00 98.31 104 LEU A O 1
ATOM 820 N N . ILE A 1 105 ? 18.268 -0.769 -11.598 1.00 98.31 105 ILE A N 1
ATOM 821 C CA . ILE A 1 105 ? 17.847 -2.101 -11.147 1.00 98.31 105 ILE A CA 1
ATOM 822 C C . ILE A 1 105 ? 16.696 -2.041 -10.133 1.00 98.31 105 ILE A C 1
ATOM 824 O O . ILE A 1 105 ? 15.896 -2.968 -10.076 1.00 98.31 105 ILE A O 1
ATOM 828 N N . LEU A 1 106 ? 16.564 -0.952 -9.366 1.00 98.12 106 LEU A N 1
ATOM 829 C CA . LEU A 1 106 ? 15.501 -0.794 -8.372 1.00 98.12 106 LEU A CA 1
ATOM 830 C C . LEU A 1 106 ? 14.113 -0.647 -9.030 1.00 98.12 106 LEU A C 1
ATOM 832 O O . LEU A 1 106 ? 13.272 -1.529 -8.825 1.00 98.12 106 LEU A O 1
ATOM 836 N N . PRO A 1 107 ? 13.841 0.389 -9.854 1.00 98.12 107 PRO A N 1
ATOM 837 C CA . PRO A 1 107 ? 12.561 0.498 -10.552 1.00 98.12 107 PRO A CA 1
ATOM 838 C C . PRO A 1 107 ? 12.354 -0.624 -11.581 1.00 98.12 107 PRO A C 1
ATOM 840 O O . PRO A 1 107 ? 11.246 -1.152 -11.683 1.00 98.12 107 PRO A O 1
ATOM 843 N N . VAL A 1 108 ? 13.396 -1.042 -12.314 1.00 98.38 108 VAL A N 1
ATOM 844 C CA . VAL A 1 108 ? 13.281 -2.117 -13.317 1.00 98.38 108 VAL A CA 1
ATOM 845 C C . VAL A 1 108 ? 12.998 -3.460 -12.652 1.00 98.38 108 VAL A C 1
ATOM 847 O O . VAL A 1 108 ? 12.107 -4.181 -13.091 1.00 98.38 108 VAL A O 1
ATOM 850 N N . GLY A 1 109 ? 13.693 -3.782 -11.562 1.00 98.25 109 GLY A N 1
ATOM 851 C CA . GLY A 1 109 ? 13.468 -5.004 -10.795 1.00 98.25 109 GLY A CA 1
ATOM 852 C C . GLY A 1 109 ? 12.061 -5.057 -10.207 1.00 98.25 109 GLY A C 1
ATOM 853 O O . GLY A 1 109 ? 11.401 -6.091 -10.284 1.00 98.25 109 GLY A O 1
ATOM 854 N N . TYR A 1 110 ? 11.546 -3.932 -9.701 1.00 98.38 110 TYR A N 1
ATOM 855 C CA . TYR A 1 110 ? 10.159 -3.855 -9.244 1.00 98.38 110 TYR A CA 1
ATOM 856 C C . TYR A 1 110 ? 9.154 -4.131 -10.375 1.00 98.38 110 TYR A C 1
ATOM 858 O O . TYR A 1 110 ? 8.249 -4.953 -10.212 1.00 98.38 110 TYR A O 1
ATOM 866 N N . LEU A 1 111 ? 9.328 -3.492 -11.537 1.00 98.44 111 LEU A N 1
ATOM 867 C CA . LEU A 1 111 ? 8.482 -3.734 -12.710 1.00 98.44 111 LEU A CA 1
ATOM 868 C C . LEU A 1 111 ? 8.586 -5.183 -13.203 1.00 98.44 111 LEU A C 1
ATOM 870 O O . LEU A 1 111 ? 7.573 -5.779 -13.568 1.00 98.44 111 LEU A O 1
ATOM 874 N N . PHE A 1 112 ? 9.779 -5.774 -13.154 1.00 98.50 112 PHE A N 1
ATOM 875 C CA . PHE A 1 112 ? 10.008 -7.172 -13.501 1.00 98.50 112 PHE A CA 1
ATOM 876 C C . PHE A 1 112 ? 9.248 -8.122 -12.568 1.00 98.50 112 PHE A C 1
ATOM 878 O O . PHE A 1 112 ? 8.556 -9.022 -13.041 1.00 98.50 112 PHE A O 1
ATOM 885 N N . VAL A 1 113 ? 9.275 -7.883 -11.252 1.00 98.25 113 VAL A N 1
ATOM 886 C CA . VAL A 1 113 ? 8.483 -8.660 -10.282 1.00 98.25 113 VAL A CA 1
ATOM 887 C C . VAL A 1 113 ? 6.983 -8.547 -10.572 1.00 98.25 113 VAL A C 1
ATOM 889 O O . VAL A 1 113 ? 6.279 -9.557 -10.543 1.00 98.25 113 VAL A O 1
ATOM 892 N N . LEU A 1 114 ? 6.478 -7.352 -10.902 1.00 98.38 114 LEU A N 1
ATOM 893 C CA . LEU A 1 114 ? 5.075 -7.180 -11.298 1.00 98.38 114 LEU A CA 1
ATOM 894 C C . LEU A 1 114 ? 4.738 -7.931 -12.592 1.00 98.38 114 LEU A C 1
ATOM 896 O O . LEU A 1 114 ? 3.656 -8.514 -12.692 1.00 98.38 114 LEU A O 1
ATOM 900 N N . ALA A 1 115 ? 5.644 -7.944 -13.570 1.00 98.56 115 ALA A N 1
ATOM 901 C CA . ALA A 1 115 ? 5.466 -8.687 -14.812 1.00 98.56 115 ALA A CA 1
ATOM 902 C C . ALA A 1 115 ? 5.409 -10.201 -14.555 1.00 98.56 115 ALA A C 1
ATOM 904 O O . ALA A 1 115 ? 4.469 -10.859 -15.003 1.00 98.56 115 ALA A O 1
ATOM 905 N N . LEU A 1 116 ? 6.333 -10.743 -13.754 1.00 98.50 116 LEU A N 1
ATOM 906 C CA . LEU A 1 116 ? 6.321 -12.154 -13.354 1.00 98.50 116 LEU A CA 1
ATOM 907 C C . LEU A 1 116 ? 5.041 -12.526 -12.600 1.00 98.50 116 LEU A C 1
ATOM 909 O O . LEU A 1 116 ? 4.420 -13.543 -12.906 1.00 98.50 116 LEU A O 1
ATOM 913 N N . ALA A 1 117 ? 4.604 -11.684 -11.659 1.00 97.88 117 ALA A N 1
ATOM 914 C CA . ALA A 1 117 ? 3.345 -11.889 -10.948 1.00 97.88 117 ALA A CA 1
ATOM 915 C C . ALA A 1 117 ? 2.142 -11.893 -11.906 1.00 97.88 117 ALA A C 1
ATOM 917 O O . ALA A 1 117 ? 1.243 -12.717 -11.763 1.00 97.88 117 ALA A O 1
ATOM 918 N N . SER A 1 118 ? 2.142 -11.016 -12.912 1.00 98.38 118 SER A N 1
ATOM 919 C CA . SER A 1 118 ? 1.084 -10.943 -13.929 1.00 98.38 118 SER A CA 1
ATOM 920 C C . SER A 1 118 ? 1.005 -12.213 -14.770 1.00 98.38 118 SER A C 1
ATOM 922 O O . SER A 1 118 ? -0.077 -12.772 -14.946 1.00 98.38 118 SER A O 1
ATOM 924 N N . VAL A 1 119 ? 2.154 -12.713 -15.235 1.00 98.50 119 VAL A N 1
ATOM 925 C CA . VAL A 1 119 ? 2.236 -13.995 -15.950 1.00 98.50 119 VAL A CA 1
ATOM 926 C C . VAL A 1 119 ? 1.773 -15.136 -15.043 1.00 98.50 119 VAL A C 1
ATOM 928 O O . VAL A 1 119 ? 0.933 -15.935 -15.448 1.00 98.50 119 VAL A O 1
ATOM 931 N N . GLY A 1 120 ? 2.235 -15.177 -13.791 1.00 98.44 120 GLY A N 1
ATOM 932 C CA . GLY A 1 120 ? 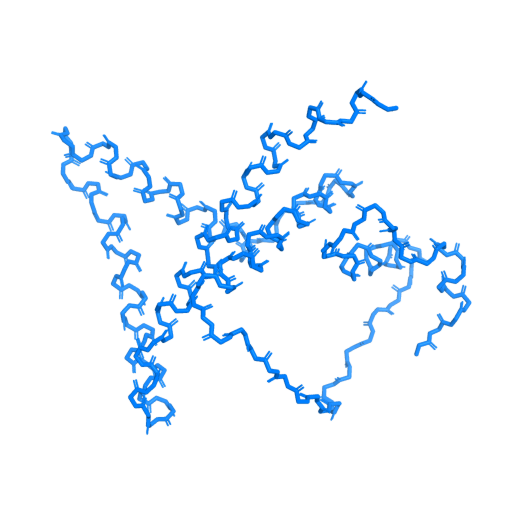1.827 -16.189 -12.816 1.00 98.44 120 GLY A CA 1
ATOM 933 C C . GLY A 1 120 ? 0.314 -16.215 -12.575 1.00 98.44 120 GLY A C 1
ATOM 934 O O . GLY A 1 120 ? -0.296 -17.283 -12.603 1.00 98.44 120 GLY A O 1
ATOM 935 N N . VAL A 1 121 ? -0.320 -15.049 -12.409 1.00 98.25 121 VAL A N 1
ATOM 936 C CA . VAL A 1 121 ? -1.780 -14.946 -12.249 1.00 98.25 121 VAL A CA 1
ATOM 937 C C . VAL A 1 121 ? -2.507 -15.352 -13.529 1.00 98.25 121 VAL A C 1
ATOM 939 O O . VAL A 1 121 ? -3.503 -16.071 -13.447 1.00 98.25 121 VAL A O 1
ATOM 942 N N . ALA A 1 122 ? -2.020 -14.938 -14.702 1.00 98.44 122 ALA A N 1
ATOM 943 C CA . ALA A 1 122 ? -2.614 -15.315 -15.984 1.00 98.44 122 ALA A CA 1
ATOM 944 C C . ALA A 1 122 ? -2.601 -16.834 -16.198 1.00 98.44 122 ALA A C 1
ATOM 946 O O . ALA A 1 122 ? -3.616 -17.403 -16.599 1.00 98.44 122 ALA A O 1
ATOM 947 N N . LEU A 1 123 ? -1.491 -17.498 -15.859 1.00 98.44 123 LEU A N 1
ATOM 948 C CA . LEU A 1 123 ? -1.360 -18.953 -15.924 1.00 98.44 123 LEU A CA 1
ATOM 949 C C . LEU A 1 123 ? -2.246 -19.650 -14.886 1.00 98.44 123 LEU A C 1
ATOM 951 O O . LEU A 1 123 ? -2.991 -20.567 -15.231 1.00 98.44 123 LEU A O 1
ATOM 955 N N . TRP A 1 124 ? -2.228 -19.187 -13.632 1.00 98.31 124 TRP A N 1
ATOM 956 C CA . TRP A 1 124 ? -3.024 -19.774 -12.551 1.00 98.31 124 TRP A CA 1
ATOM 957 C C . TRP A 1 124 ? -4.529 -19.682 -12.816 1.00 98.31 124 TRP A C 1
ATOM 959 O O . TRP A 1 124 ? -5.266 -20.642 -12.595 1.00 98.31 124 TRP A O 1
ATOM 969 N N . LYS A 1 125 ? -4.992 -18.533 -13.316 1.00 97.50 125 LYS A N 1
ATOM 970 C CA . LYS A 1 125 ? -6.401 -18.303 -13.658 1.00 97.50 125 LYS A CA 1
ATOM 971 C C . LYS A 1 125 ? -6.768 -18.751 -15.069 1.00 97.50 125 LYS A C 1
ATOM 973 O O . LYS A 1 125 ? -7.941 -18.663 -15.417 1.00 97.50 125 LYS A O 1
ATOM 978 N N . ARG A 1 126 ? -5.794 -19.207 -15.867 1.00 97.62 126 ARG A N 1
ATOM 979 C CA . ARG A 1 126 ? -5.954 -19.557 -17.289 1.00 97.62 126 ARG A CA 1
ATOM 980 C C . ARG A 1 126 ? -6.698 -18.470 -18.070 1.00 97.62 126 ARG A C 1
ATOM 982 O O . ARG A 1 126 ? -7.619 -18.750 -18.830 1.00 97.62 126 ARG A O 1
ATOM 989 N N . SER A 1 127 ? -6.329 -17.212 -17.833 1.00 97.75 127 SER A N 1
ATOM 990 C CA . SER A 1 127 ? -7.018 -16.053 -18.397 1.00 97.75 127 SER A CA 1
ATOM 991 C C . SER A 1 127 ? -6.036 -14.928 -18.724 1.00 97.75 127 SER A C 1
ATOM 993 O O . SER A 1 127 ? -5.258 -14.536 -17.848 1.00 97.75 127 SER A O 1
ATOM 995 N N . PRO A 1 128 ? -6.103 -14.335 -19.933 1.00 96.88 128 PRO A N 1
ATOM 996 C CA . PRO A 1 128 ? -5.250 -13.206 -20.302 1.00 96.88 128 PRO A CA 1
ATOM 997 C C . PRO A 1 128 ? -5.509 -11.971 -19.430 1.00 96.88 128 PRO A C 1
ATOM 999 O O . PRO A 1 128 ? -4.613 -11.150 -19.254 1.00 96.88 128 PRO A O 1
ATOM 1002 N N . CYS A 1 129 ? -6.685 -11.866 -18.798 1.00 95.88 129 CYS A N 1
ATOM 1003 C CA . CYS A 1 129 ? -6.981 -10.809 -17.831 1.00 95.88 129 CYS A CA 1
ATOM 1004 C C . CYS A 1 129 ? -5.985 -10.792 -16.659 1.00 95.88 129 CYS A C 1
ATOM 1006 O O . CYS A 1 129 ? -5.748 -9.737 -16.074 1.00 95.88 129 CYS A O 1
ATOM 1008 N N . GLY A 1 130 ? -5.360 -11.931 -16.335 1.00 96.56 130 GLY A N 1
ATOM 1009 C CA . GLY A 1 130 ? -4.321 -12.006 -15.309 1.00 96.56 130 GLY A CA 1
ATOM 1010 C C . GLY A 1 130 ? -3.079 -11.166 -15.623 1.00 96.56 130 GLY A C 1
ATOM 1011 O O . GLY A 1 130 ? -2.410 -10.722 -14.693 1.00 96.56 130 GLY A O 1
ATOM 1012 N N . LEU A 1 131 ? -2.822 -10.839 -16.897 1.00 97.44 131 LEU A N 1
ATOM 1013 C CA . LEU A 1 131 ? -1.728 -9.943 -17.287 1.00 97.44 131 LEU A CA 1
ATOM 1014 C C . LEU A 1 131 ? -1.909 -8.515 -16.739 1.00 97.44 131 LEU A C 1
ATOM 1016 O O . LEU A 1 131 ? -0.939 -7.779 -16.583 1.00 97.44 131 LEU A O 1
ATOM 1020 N N . LEU A 1 132 ? -3.140 -8.132 -16.384 1.00 96.75 132 LEU A N 1
ATOM 1021 C CA . LEU A 1 132 ? -3.442 -6.845 -15.753 1.00 96.75 132 LEU A CA 1
ATOM 1022 C C . LEU A 1 132 ? -3.172 -6.841 -14.240 1.00 96.75 132 LEU A C 1
ATOM 1024 O O . LEU A 1 132 ? -3.270 -5.786 -13.608 1.00 96.75 132 LEU A O 1
ATOM 1028 N N . ALA A 1 133 ? -2.819 -7.981 -13.634 1.00 97.19 133 ALA A N 1
ATOM 1029 C CA . ALA A 1 133 ? -2.588 -8.068 -12.194 1.00 97.19 133 ALA A CA 1
ATOM 1030 C C . ALA A 1 133 ? -1.421 -7.182 -11.737 1.00 97.19 133 ALA A C 1
ATOM 1032 O O . ALA A 1 133 ? -1.504 -6.574 -10.670 1.00 97.19 133 ALA A O 1
ATOM 1033 N N . GLY A 1 134 ? -0.364 -7.051 -12.541 1.00 97.81 134 GLY A N 1
ATOM 1034 C CA . GLY A 1 134 ? 0.766 -6.164 -12.265 1.00 97.81 134 GLY A CA 1
ATOM 1035 C C . GLY A 1 134 ? 0.381 -4.694 -12.348 1.00 97.81 134 GLY A C 1
ATOM 1036 O O . GLY A 1 134 ? 0.758 -3.924 -11.470 1.00 97.81 134 GLY A O 1
ATOM 1037 N N . LEU A 1 135 ? -0.448 -4.312 -13.326 1.00 97.81 135 LEU A N 1
ATOM 1038 C CA . LEU A 1 135 ? -0.997 -2.956 -13.416 1.00 97.81 135 LEU A CA 1
ATOM 1039 C C . LEU A 1 135 ? -1.854 -2.628 -12.186 1.00 97.81 135 LEU A C 1
ATOM 1041 O O . LEU A 1 135 ? -1.677 -1.575 -11.569 1.00 97.81 135 LEU A O 1
ATOM 1045 N N . ALA A 1 136 ? -2.746 -3.539 -11.791 1.00 97.62 136 ALA A N 1
ATOM 1046 C CA . ALA A 1 136 ? -3.577 -3.369 -10.604 1.00 97.62 136 ALA A CA 1
ATOM 1047 C C . ALA A 1 136 ? -2.721 -3.296 -9.327 1.00 97.62 136 ALA A C 1
ATOM 1049 O O . ALA A 1 136 ? -2.831 -2.333 -8.571 1.00 97.62 136 ALA A O 1
ATOM 1050 N N . SER A 1 137 ? -1.810 -4.249 -9.123 1.00 97.81 137 SER A N 1
ATOM 1051 C CA . SER A 1 137 ? -0.951 -4.325 -7.932 1.00 97.81 137 SER A CA 1
ATOM 1052 C C . SER A 1 137 ? 0.010 -3.143 -7.835 1.00 97.81 137 SER A C 1
ATOM 1054 O O . SER A 1 137 ? 0.147 -2.551 -6.770 1.00 97.81 137 SER A O 1
ATOM 1056 N N . GLY A 1 138 ? 0.635 -2.743 -8.944 1.00 98.38 138 GLY A N 1
ATOM 1057 C CA . GLY A 1 138 ? 1.489 -1.558 -9.008 1.00 98.38 138 GLY A CA 1
ATOM 1058 C C . GLY A 1 138 ? 0.720 -0.286 -8.661 1.00 98.38 138 GLY A C 1
ATOM 1059 O O . GLY A 1 138 ? 1.177 0.511 -7.842 1.00 98.38 138 GLY A O 1
ATOM 1060 N N . THR A 1 139 ? -0.499 -0.140 -9.191 1.00 98.62 139 THR A N 1
ATOM 1061 C CA . THR A 1 139 ? -1.395 0.974 -8.846 1.00 98.62 139 THR A CA 1
ATOM 1062 C C . THR A 1 139 ? -1.711 0.989 -7.353 1.00 98.62 139 THR A C 1
ATOM 1064 O O . THR A 1 139 ? -1.604 2.038 -6.717 1.00 98.62 139 THR A O 1
ATOM 1067 N N . MET A 1 140 ? -2.072 -0.165 -6.785 1.00 98.44 140 MET A N 1
ATOM 1068 C CA . MET A 1 140 ? -2.372 -0.314 -5.361 1.00 98.44 140 MET A CA 1
ATOM 1069 C C . MET A 1 140 ? -1.163 0.049 -4.494 1.00 98.44 140 MET A C 1
ATOM 1071 O O . MET A 1 140 ? -1.281 0.904 -3.618 1.00 98.44 140 MET A O 1
ATOM 1075 N N . HIS A 1 141 ? 0.002 -0.550 -4.762 1.00 98.50 141 HIS A N 1
ATOM 1076 C CA . HIS A 1 141 ? 1.234 -0.341 -4.003 1.00 98.50 141 HIS A CA 1
ATOM 1077 C C . HIS A 1 141 ? 1.684 1.120 -4.036 1.00 98.50 141 HIS A C 1
ATOM 1079 O O . HIS A 1 141 ? 1.864 1.726 -2.979 1.00 98.50 141 HIS A O 1
ATOM 1085 N N . MET A 1 142 ? 1.822 1.698 -5.233 1.00 98.56 142 MET A N 1
ATOM 1086 C CA . MET A 1 142 ? 2.365 3.048 -5.398 1.00 98.56 142 MET A CA 1
ATOM 1087 C C . MET A 1 142 ? 1.407 4.114 -4.875 1.00 98.56 142 MET A C 1
ATOM 1089 O O . MET A 1 142 ? 1.831 5.034 -4.177 1.00 98.56 142 MET A O 1
ATOM 1093 N N . SER A 1 143 ? 0.104 3.967 -5.133 1.00 98.69 143 SER A N 1
ATOM 1094 C CA . SER A 1 143 ? -0.887 4.931 -4.644 1.00 98.69 143 SER A CA 1
ATOM 1095 C C . SER A 1 143 ? -1.010 4.880 -3.127 1.00 98.69 143 SER A C 1
ATOM 1097 O O . SER A 1 143 ? -1.034 5.925 -2.478 1.00 98.69 143 SER A O 1
ATOM 1099 N N . TRP A 1 144 ? -1.045 3.677 -2.547 1.00 98.62 144 TRP A N 1
ATOM 1100 C CA . TRP A 1 144 ? -1.097 3.503 -1.099 1.00 98.62 144 TRP A CA 1
ATOM 1101 C C . TRP A 1 144 ? 0.150 4.052 -0.411 1.00 98.62 144 TRP A C 1
ATOM 1103 O O . TRP A 1 144 ? 0.024 4.821 0.541 1.00 98.62 144 TRP A O 1
ATOM 1113 N N . ALA A 1 145 ? 1.340 3.743 -0.932 1.00 98.50 145 ALA A N 1
ATOM 1114 C CA . ALA A 1 145 ? 2.600 4.264 -0.411 1.00 98.50 145 ALA A CA 1
ATOM 1115 C C . ALA A 1 145 ? 2.655 5.797 -0.473 1.00 98.50 145 ALA A C 1
ATOM 1117 O O . ALA A 1 145 ? 2.981 6.445 0.522 1.00 98.50 145 ALA A O 1
ATOM 1118 N N . ALA A 1 146 ? 2.265 6.390 -1.605 1.00 98.62 146 ALA A N 1
ATOM 1119 C CA . ALA A 1 146 ? 2.215 7.840 -1.770 1.00 98.62 146 ALA A CA 1
ATOM 1120 C C . ALA A 1 146 ? 1.226 8.500 -0.794 1.00 98.62 146 ALA A C 1
ATOM 1122 O O . ALA A 1 146 ? 1.538 9.524 -0.185 1.00 98.62 146 ALA A O 1
ATOM 1123 N N . GLY A 1 147 ? 0.043 7.906 -0.608 1.00 98.12 147 GLY A N 1
ATOM 1124 C CA . GLY A 1 147 ? -0.954 8.385 0.351 1.00 98.12 147 GLY A CA 1
ATOM 1125 C C . GLY A 1 147 ? -0.461 8.310 1.794 1.00 98.12 147 GLY A C 1
ATOM 1126 O O . GLY A 1 147 ? -0.604 9.276 2.547 1.00 98.12 147 GLY A O 1
ATOM 1127 N N . PHE A 1 148 ? 0.177 7.195 2.155 1.00 97.69 148 PHE A N 1
ATOM 1128 C CA . PHE A 1 148 ? 0.782 6.990 3.467 1.00 97.69 148 PHE A CA 1
ATOM 1129 C C . PHE A 1 148 ? 1.874 8.027 3.758 1.00 97.69 148 PHE A C 1
ATOM 1131 O O . PHE A 1 148 ? 1.823 8.705 4.785 1.00 97.69 148 PHE A O 1
ATOM 1138 N N . LEU A 1 149 ? 2.829 8.206 2.839 1.00 97.56 149 LEU A N 1
ATOM 1139 C CA . LEU A 1 149 ? 3.915 9.178 2.986 1.00 97.56 149 LEU A CA 1
ATOM 1140 C C . LEU A 1 149 ? 3.386 10.612 3.071 1.00 97.56 149 LEU A C 1
ATOM 1142 O O . LEU A 1 149 ? 3.775 11.350 3.974 1.00 97.56 149 LEU A O 1
ATOM 1146 N N . LYS A 1 150 ? 2.447 10.997 2.194 1.00 97.50 150 LYS A N 1
ATOM 1147 C CA . LYS A 1 150 ? 1.855 12.343 2.216 1.00 97.50 150 LYS A CA 1
ATOM 1148 C C . LYS A 1 150 ? 1.230 12.660 3.572 1.00 97.50 150 LYS A C 1
ATOM 1150 O O . LYS A 1 150 ? 1.443 13.740 4.114 1.00 97.50 150 LYS A O 1
ATOM 1155 N N . GLU A 1 151 ? 0.434 11.746 4.114 1.00 96.31 151 GLU A N 1
ATOM 1156 C CA . GLU A 1 151 ? -0.223 11.952 5.405 1.00 96.31 151 GLU A CA 1
ATOM 1157 C C . GLU A 1 151 ? 0.752 11.882 6.584 1.00 96.31 151 GLU A C 1
ATOM 1159 O O . GLU A 1 151 ? 0.548 12.568 7.582 1.00 96.31 151 GLU A O 1
ATOM 1164 N N . THR A 1 152 ? 1.823 11.100 6.473 1.00 94.81 152 THR A N 1
ATOM 1165 C CA . THR A 1 152 ? 2.868 11.037 7.501 1.00 94.81 152 THR A CA 1
ATOM 1166 C C . THR A 1 152 ? 3.653 12.349 7.571 1.00 94.81 152 THR A C 1
ATOM 1168 O O . THR A 1 152 ? 3.846 12.884 8.657 1.00 94.81 152 THR A O 1
ATOM 1171 N N . ILE A 1 153 ? 4.038 12.909 6.419 1.00 95.00 153 ILE A N 1
ATOM 1172 C CA . ILE A 1 153 ? 4.855 14.132 6.326 1.00 95.00 153 ILE A CA 1
ATOM 1173 C C . ILE A 1 153 ? 4.019 15.394 6.589 1.00 95.00 153 ILE A C 1
ATOM 1175 O O . ILE A 1 153 ? 4.438 16.284 7.325 1.00 95.00 153 ILE A O 1
ATOM 1179 N N . PHE A 1 154 ? 2.824 15.487 5.996 1.00 92.62 154 PHE A N 1
ATOM 1180 C CA . PHE A 1 154 ? 2.023 16.719 5.998 1.00 92.62 154 PHE A CA 1
ATOM 1181 C C . PHE A 1 154 ? 0.759 16.645 6.863 1.00 92.62 154 PHE A C 1
ATOM 1183 O O . PHE A 1 154 ? 0.118 17.667 7.099 1.00 92.62 154 PHE A O 1
ATOM 1190 N N . GLY A 1 155 ? 0.351 15.460 7.322 1.00 80.25 155 GLY A N 1
ATOM 1191 C CA . GLY A 1 155 ? -0.885 15.286 8.096 1.00 80.25 155 GLY A CA 1
ATOM 1192 C C . GLY A 1 155 ? -0.794 15.792 9.536 1.00 80.25 155 GLY A C 1
ATOM 1193 O O . GLY A 1 155 ? -1.808 16.200 10.094 1.00 80.25 155 GLY A O 1
ATOM 1194 N N . ALA A 1 156 ? 0.406 15.826 10.125 1.00 63.56 156 ALA A N 1
ATOM 1195 C CA . ALA A 1 156 ? 0.622 16.352 11.476 1.00 63.56 156 ALA A CA 1
ATOM 1196 C C . ALA A 1 156 ? 0.421 17.877 11.565 1.00 63.56 156 ALA A C 1
ATOM 1198 O O . ALA A 1 156 ? -0.070 18.368 12.575 1.00 63.56 156 ALA A O 1
ATOM 1199 N N . ARG A 1 157 ? 0.718 18.617 10.486 1.00 57.88 157 ARG A N 1
ATOM 1200 C CA . ARG A 1 157 ? 0.604 20.087 10.450 1.00 57.88 157 ARG A CA 1
ATOM 1201 C C . ARG A 1 157 ? -0.840 20.599 10.476 1.00 57.88 157 ARG A C 1
ATOM 1203 O O . ARG A 1 157 ? -1.055 21.744 10.819 1.00 57.88 157 ARG A O 1
ATOM 1210 N N . ARG A 1 158 ? -1.829 19.763 10.140 1.00 56.91 158 ARG A N 1
ATOM 1211 C CA . ARG A 1 158 ? -3.244 20.167 10.007 1.00 56.91 158 ARG A CA 1
ATOM 1212 C C . ARG A 1 158 ? -4.067 20.109 11.302 1.00 56.91 158 ARG A C 1
ATOM 1214 O O . ARG A 1 158 ? -5.262 20.365 11.253 1.00 56.91 158 ARG A O 1
ATOM 1221 N N . ARG A 1 159 ? -3.466 19.710 12.430 1.00 51.00 159 ARG A N 1
ATOM 1222 C CA . ARG A 1 159 ? -4.148 19.556 13.732 1.00 51.00 159 ARG A CA 1
ATOM 1223 C C . ARG A 1 159 ? -3.861 20.681 14.733 1.00 51.00 159 ARG A C 1
ATOM 1225 O O . ARG A 1 159 ? -4.323 20.570 15.857 1.00 51.00 159 ARG A O 1
ATOM 1232 N N . GLN A 1 160 ? -3.098 21.710 14.355 1.00 38.72 160 GLN A N 1
ATOM 1233 C CA . GLN A 1 160 ? -2.878 22.886 15.212 1.00 38.72 160 GLN A CA 1
ATOM 1234 C C . GLN A 1 160 ? -3.850 24.044 14.930 1.00 38.72 160 GLN A C 1
ATOM 1236 O O . GLN A 1 160 ? -3.802 25.039 15.639 1.00 38.72 160 GLN A O 1
ATOM 1241 N N . ASP A 1 161 ? -4.759 23.887 13.960 1.00 35.47 161 ASP A N 1
ATOM 1242 C CA . ASP A 1 161 ? -5.657 24.958 13.501 1.00 35.47 161 ASP A CA 1
ATOM 1243 C C . ASP A 1 161 ? -7.141 24.737 13.875 1.00 35.47 161 ASP A C 1
ATOM 1245 O O . ASP A 1 161 ? -8.015 25.365 13.280 1.00 35.47 161 ASP A O 1
ATOM 1249 N N . PHE A 1 162 ? -7.447 23.844 14.827 1.00 36.75 162 PHE A N 1
ATOM 1250 C CA . PHE A 1 162 ? -8.805 23.630 15.353 1.00 36.75 162 PHE A CA 1
ATOM 1251 C C . PHE A 1 162 ? -8.794 23.381 16.857 1.00 36.75 162 PHE A C 1
ATOM 1253 O O . PHE A 1 162 ? -8.015 22.498 17.287 1.00 36.75 162 PHE A O 1
#

pLDDT: mean 93.77, std 10.32, range [35.47, 98.69]